Protein AF-A0A315XRA4-F1 (afdb_monomer_lite)

Radius of gyration: 15.5 Å; chains: 1; bounding box: 25×42×36 Å

Sequence (66 aa):
MSDFEELFPELTLETDDIIMELAIKKDYSQIRDLDKRKEEFIKDLHDFIDEFSQTPESREFMAFFD

Structure (mmCIF, N/CA/C/O backbone):
data_AF-A0A315XRA4-F1
#
_entry.id   AF-A0A315XRA4-F1
#
loop_
_atom_site.group_PDB
_atom_site.id
_atom_site.type_symbol
_atom_site.label_atom_id
_atom_site.label_alt_id
_atom_site.label_comp_id
_atom_site.label_asym_id
_atom_site.label_entity_id
_atom_site.label_seq_id
_atom_site.pdbx_PDB_ins_code
_atom_site.Cartn_x
_atom_site.Cartn_y
_atom_site.Cartn_z
_atom_site.occupancy
_atom_site.B_iso_or_equiv
_atom_site.auth_seq_id
_atom_site.auth_comp_id
_atom_site.auth_asym_id
_atom_site.auth_atom_id
_atom_site.pdbx_PDB_model_num
ATOM 1 N N . MET A 1 1 ? 15.431 29.904 6.070 1.00 45.44 1 MET A N 1
ATOM 2 C CA . MET A 1 1 ? 13.969 29.718 6.143 1.00 45.44 1 MET A CA 1
ATOM 3 C C . MET A 1 1 ? 13.781 28.390 6.842 1.00 45.44 1 MET A C 1
ATOM 5 O O . MET A 1 1 ? 14.598 27.513 6.620 1.00 45.44 1 MET A O 1
ATOM 9 N N . SER A 1 2 ? 12.885 28.316 7.821 1.00 47.66 2 SER A N 1
ATOM 10 C CA . SER A 1 2 ? 12.706 27.100 8.616 1.00 47.66 2 SER A CA 1
ATOM 11 C C . SER A 1 2 ? 12.023 26.066 7.734 1.00 47.66 2 SER A C 1
ATOM 13 O O . SER A 1 2 ? 10.798 26.086 7.645 1.00 47.66 2 SER A O 1
ATOM 15 N N . ASP A 1 3 ? 12.808 25.219 7.074 1.00 54.66 3 ASP A N 1
ATOM 16 C CA . ASP A 1 3 ? 12.315 24.012 6.422 1.00 54.66 3 ASP A CA 1
ATOM 17 C C . ASP A 1 3 ? 11.794 23.099 7.536 1.00 54.66 3 ASP A C 1
ATOM 19 O O . ASP A 1 3 ? 12.525 22.323 8.144 1.00 54.66 3 ASP A O 1
ATOM 23 N N . PHE A 1 4 ? 10.524 23.283 7.902 1.00 54.69 4 PHE A N 1
ATOM 24 C CA . PHE A 1 4 ? 9.758 22.218 8.525 1.00 54.69 4 PHE A CA 1
ATOM 25 C C . PHE A 1 4 ? 9.673 21.139 7.444 1.00 54.69 4 PHE A C 1
ATOM 27 O O . PHE A 1 4 ? 8.785 21.175 6.597 1.00 54.69 4 PHE A O 1
ATOM 34 N N . GLU A 1 5 ? 10.653 20.235 7.411 1.00 60.03 5 GLU A N 1
ATOM 35 C CA . GLU A 1 5 ? 10.442 18.917 6.832 1.00 60.03 5 GLU A CA 1
ATOM 36 C C . GLU A 1 5 ? 9.184 18.386 7.523 1.00 60.03 5 GLU A C 1
ATOM 38 O O . GLU A 1 5 ? 9.174 18.170 8.739 1.00 60.03 5 GLU A O 1
ATOM 43 N N . GLU A 1 6 ? 8.071 18.308 6.792 1.00 61.75 6 GLU A N 1
ATOM 44 C CA . GLU A 1 6 ? 6.904 17.572 7.254 1.00 61.75 6 GLU A CA 1
ATOM 45 C C . GLU A 1 6 ? 7.384 16.134 7.446 1.00 61.75 6 GLU A C 1
ATOM 47 O O . GLU A 1 6 ? 7.534 15.386 6.484 1.00 61.75 6 GLU A O 1
ATOM 52 N N . LEU A 1 7 ? 7.732 15.792 8.689 1.00 73.25 7 LEU A N 1
ATOM 53 C CA . LEU A 1 7 ? 8.153 14.453 9.070 1.00 73.25 7 LEU A CA 1
ATOM 54 C C . LEU A 1 7 ? 6.935 13.546 8.913 1.00 73.25 7 LEU A C 1
ATOM 56 O O . LEU A 1 7 ? 6.115 13.406 9.825 1.00 73.25 7 LEU A O 1
ATOM 60 N N . PHE A 1 8 ? 6.782 12.989 7.717 1.00 80.94 8 PHE A N 1
ATOM 61 C CA . PHE A 1 8 ? 5.795 11.962 7.457 1.00 80.94 8 PHE A CA 1
ATOM 62 C C . PHE A 1 8 ? 6.193 10.700 8.222 1.00 80.94 8 PHE A C 1
ATOM 64 O O . PHE A 1 8 ? 7.380 10.392 8.335 1.00 80.94 8 PHE A O 1
ATOM 71 N N . PRO A 1 9 ? 5.226 9.944 8.758 1.00 86.06 9 PRO A N 1
ATOM 72 C CA . PRO A 1 9 ? 5.500 8.598 9.217 1.00 86.06 9 PRO A CA 1
ATOM 73 C C . PRO A 1 9 ? 6.088 7.767 8.074 1.00 86.06 9 PRO A C 1
ATOM 75 O O . PRO A 1 9 ? 5.480 7.662 7.004 1.00 86.06 9 PRO A O 1
ATOM 78 N N . GLU A 1 10 ? 7.247 7.172 8.331 1.00 88.31 10 GLU A N 1
ATOM 79 C CA . GLU A 1 10 ? 7.942 6.283 7.407 1.00 88.31 10 GLU A CA 1
ATOM 80 C C . GLU A 1 10 ? 7.871 4.837 7.901 1.00 88.31 10 GLU A C 1
ATOM 82 O O . GLU A 1 10 ? 7.931 4.558 9.103 1.00 88.31 10 GLU A O 1
ATOM 87 N N . LEU A 1 11 ? 7.720 3.911 6.958 1.00 89.12 11 LEU A N 1
ATOM 88 C CA . LEU A 1 11 ? 7.705 2.476 7.195 1.00 89.12 11 LEU A CA 1
ATOM 89 C C . LEU A 1 11 ? 8.606 1.791 6.168 1.00 89.12 11 LEU A C 1
ATOM 91 O O . LEU A 1 11 ? 8.347 1.870 4.970 1.00 89.12 11 LEU A O 1
ATOM 95 N N . THR A 1 12 ? 9.604 1.058 6.650 1.00 93.00 12 THR A N 1
ATOM 96 C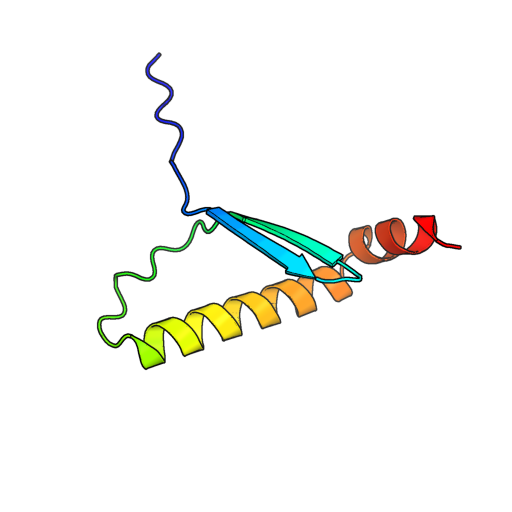 CA . THR A 1 12 ? 10.417 0.159 5.826 1.00 93.00 12 THR A CA 1
ATOM 97 C C . THR A 1 12 ? 9.971 -1.278 6.065 1.00 93.00 12 THR A C 1
ATOM 99 O O . THR A 1 12 ? 9.907 -1.730 7.211 1.00 93.00 12 THR A O 1
ATOM 102 N N . LEU A 1 13 ? 9.661 -1.995 4.988 1.00 91.81 13 LEU A N 1
ATOM 103 C CA . LEU A 1 13 ? 9.358 -3.423 4.996 1.00 91.81 13 LEU A CA 1
ATOM 104 C C . LEU A 1 13 ? 10.280 -4.134 4.012 1.00 91.81 13 LEU A C 1
ATOM 106 O O . LEU A 1 13 ? 10.354 -3.767 2.844 1.00 91.81 13 LEU A O 1
ATOM 110 N N . GLU A 1 14 ? 10.957 -5.169 4.488 1.00 95.00 14 GLU A N 1
ATOM 111 C CA . GLU A 1 14 ? 11.876 -5.984 3.699 1.00 95.00 14 GLU A CA 1
ATOM 112 C C . GLU A 1 14 ? 11.454 -7.452 3.779 1.00 95.00 14 GLU A C 1
ATOM 114 O O . GLU A 1 14 ? 11.083 -7.962 4.839 1.00 95.00 14 GLU A O 1
ATOM 119 N N . THR A 1 15 ? 11.482 -8.109 2.627 1.00 94.56 15 THR A N 1
ATOM 120 C CA . THR A 1 15 ? 11.255 -9.542 2.429 1.00 94.56 15 THR A CA 1
ATOM 121 C C . THR A 1 15 ? 12.422 -10.114 1.631 1.00 94.56 15 THR A C 1
ATOM 123 O O . THR A 1 15 ? 13.252 -9.356 1.134 1.00 94.56 15 THR A O 1
ATOM 126 N N . ASP A 1 16 ? 12.464 -11.435 1.457 1.00 96.69 16 ASP A N 1
ATOM 127 C CA . ASP A 1 16 ? 13.522 -12.087 0.672 1.00 96.69 16 ASP A CA 1
ATOM 128 C C . ASP A 1 16 ? 13.583 -11.587 -0.787 1.00 96.69 16 ASP A C 1
ATOM 130 O O . ASP A 1 16 ? 14.648 -11.615 -1.402 1.00 96.69 16 ASP A O 1
ATOM 134 N N . ASP A 1 17 ? 12.459 -11.101 -1.325 1.00 94.94 17 ASP A N 1
ATOM 135 C CA . ASP A 1 17 ? 12.325 -10.713 -2.731 1.00 94.94 17 ASP A CA 1
ATOM 136 C C . ASP A 1 17 ? 12.237 -9.189 -2.947 1.00 94.94 17 ASP A C 1
ATOM 138 O O . ASP A 1 17 ? 12.592 -8.692 -4.017 1.00 94.94 17 ASP A O 1
ATOM 142 N N . ILE A 1 18 ? 11.713 -8.435 -1.971 1.00 91.81 18 ILE A N 1
ATOM 143 C CA . ILE A 1 18 ? 11.333 -7.020 -2.136 1.00 91.81 18 ILE A CA 1
ATOM 144 C C . ILE A 1 18 ? 11.644 -6.214 -0.870 1.00 91.81 18 ILE A C 1
ATOM 146 O O . ILE A 1 18 ? 11.257 -6.610 0.232 1.00 91.81 18 ILE A O 1
ATOM 150 N N . ILE A 1 19 ? 12.246 -5.035 -1.058 1.00 94.81 19 ILE A N 1
ATOM 151 C CA . ILE A 1 19 ? 12.349 -3.961 -0.060 1.00 94.81 19 ILE A CA 1
ATOM 152 C C . ILE A 1 19 ? 11.416 -2.821 -0.475 1.00 94.81 19 ILE A C 1
ATOM 154 O O . ILE A 1 19 ? 11.420 -2.401 -1.633 1.00 94.81 19 ILE A O 1
ATOM 158 N N . MET A 1 20 ? 10.626 -2.313 0.468 1.00 91.69 20 MET A N 1
ATOM 159 C CA . MET A 1 20 ? 9.688 -1.216 0.267 1.00 91.69 20 MET A CA 1
ATOM 160 C C . MET A 1 20 ? 9.848 -0.162 1.365 1.00 91.69 20 MET A C 1
ATOM 162 O O . MET A 1 20 ? 9.766 -0.472 2.553 1.00 91.69 20 MET A O 1
ATOM 166 N N . GLU A 1 21 ? 10.017 1.092 0.954 1.00 92.88 21 GLU A N 1
ATOM 167 C CA . GLU A 1 21 ? 10.013 2.267 1.828 1.00 92.88 21 GLU A CA 1
ATOM 168 C C . GLU A 1 21 ? 8.752 3.093 1.540 1.00 92.88 21 GLU A C 1
ATOM 170 O O . GLU A 1 21 ? 8.523 3.532 0.412 1.00 92.88 21 GLU A O 1
ATOM 175 N N . LEU A 1 22 ? 7.903 3.270 2.554 1.00 90.69 22 LEU A N 1
ATOM 176 C CA . LEU A 1 22 ? 6.625 3.974 2.455 1.00 90.69 22 LEU A CA 1
ATOM 177 C C . LEU A 1 22 ? 6.631 5.222 3.334 1.00 90.69 22 LEU A C 1
ATOM 179 O O . LEU A 1 22 ? 6.835 5.120 4.540 1.00 90.69 22 LEU A O 1
ATOM 183 N N . ALA A 1 23 ? 6.304 6.375 2.750 1.00 91.75 23 ALA A N 1
ATOM 184 C CA . ALA A 1 23 ? 6.041 7.616 3.476 1.00 91.75 23 ALA A CA 1
ATOM 185 C C . ALA A 1 23 ? 4.548 7.966 3.402 1.00 91.75 23 ALA A C 1
ATOM 187 O O . ALA A 1 23 ? 3.969 8.080 2.318 1.00 91.75 23 ALA A O 1
ATOM 188 N N . ILE A 1 24 ? 3.908 8.144 4.558 1.00 90.44 24 ILE A N 1
ATOM 189 C CA . ILE A 1 24 ? 2.454 8.300 4.651 1.00 90.44 24 ILE A CA 1
ATOM 190 C C . ILE A 1 24 ? 2.066 9.758 4.878 1.00 90.44 24 ILE A C 1
ATOM 192 O O . ILE A 1 24 ? 2.308 10.330 5.935 1.00 90.44 24 ILE A O 1
ATOM 196 N N . LYS A 1 25 ? 1.371 10.345 3.900 1.00 91.31 25 LYS A N 1
ATOM 197 C CA . LYS A 1 25 ? 0.878 11.732 3.985 1.00 91.31 25 LYS A CA 1
ATOM 198 C C . LYS A 1 25 ? -0.476 11.870 4.687 1.00 91.31 25 LYS A C 1
ATOM 200 O O . LYS A 1 25 ? -0.810 12.944 5.178 1.00 91.31 25 LYS A O 1
ATOM 205 N N . LYS A 1 26 ? -1.288 10.808 4.698 1.00 91.50 26 LYS A N 1
ATOM 206 C CA . LYS A 1 26 ? -2.655 10.823 5.245 1.00 91.50 26 LYS A CA 1
ATOM 207 C C . LYS A 1 26 ? -2.628 10.742 6.775 1.00 91.50 26 LYS A C 1
ATOM 209 O O . LYS A 1 26 ? -2.020 9.837 7.341 1.00 91.50 26 LYS A O 1
ATOM 214 N N . ASP A 1 27 ? -3.343 11.648 7.444 1.00 91.50 27 ASP A N 1
ATOM 215 C CA . ASP A 1 27 ? -3.553 11.581 8.895 1.00 91.50 27 ASP A CA 1
ATOM 216 C C . ASP A 1 27 ? -4.666 10.579 9.249 1.00 91.50 27 ASP A C 1
ATOM 218 O O . ASP A 1 27 ? -5.860 10.883 9.208 1.00 91.50 27 ASP A O 1
ATOM 222 N N . TYR A 1 28 ? -4.265 9.373 9.647 1.00 92.81 28 TYR A N 1
ATOM 223 C CA . TYR A 1 28 ? -5.180 8.323 10.096 1.00 92.81 28 TYR A CA 1
ATOM 224 C C . TYR A 1 28 ? -5.665 8.489 11.547 1.00 92.81 28 TYR A C 1
ATOM 226 O O . TYR A 1 28 ? -6.533 7.732 11.996 1.00 92.81 28 TYR A O 1
ATOM 234 N N . SER A 1 29 ? -5.133 9.454 12.308 1.00 91.12 29 SER A N 1
ATOM 235 C CA . SER A 1 29 ? -5.483 9.638 13.725 1.00 91.12 29 SER A CA 1
ATOM 236 C C . SER A 1 29 ? -6.955 10.017 13.938 1.00 91.12 29 SER A C 1
ATOM 238 O O . SER A 1 29 ? -7.515 9.737 15.001 1.00 91.12 29 SER A O 1
ATOM 240 N N . GLN A 1 30 ? -7.610 10.552 12.900 1.00 92.25 30 GLN A N 1
ATOM 241 C CA . GLN A 1 30 ? -9.041 10.869 12.884 1.00 92.25 30 GLN A CA 1
ATOM 242 C C . GLN A 1 30 ? -9.928 9.625 13.080 1.00 92.25 30 GLN A C 1
ATOM 244 O O . GLN A 1 30 ? -11.033 9.720 13.622 1.00 92.25 30 GLN A O 1
ATOM 249 N N . ILE A 1 3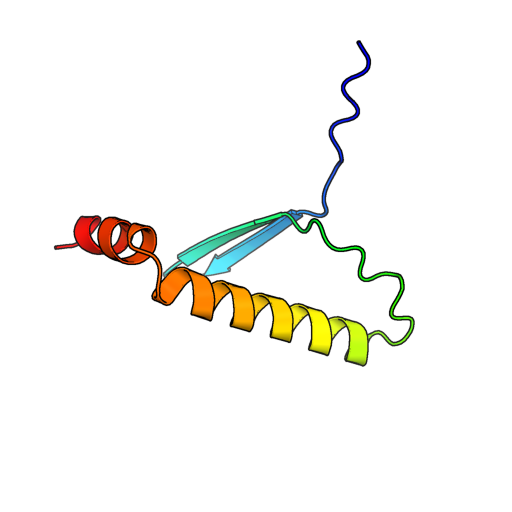1 ? -9.440 8.438 12.700 1.00 95.81 31 ILE A N 1
ATOM 250 C CA . ILE A 1 31 ? -10.120 7.162 12.936 1.00 95.81 31 ILE A CA 1
ATOM 251 C C . ILE A 1 31 ? -9.700 6.654 14.319 1.00 95.81 31 ILE A C 1
ATOM 253 O O . ILE A 1 31 ? -8.569 6.208 14.520 1.00 95.81 31 ILE A O 1
ATOM 257 N N . ARG A 1 32 ? -10.603 6.761 15.302 1.00 95.06 32 ARG A N 1
ATOM 258 C CA . ARG A 1 32 ? -10.322 6.410 16.711 1.00 95.06 32 ARG A CA 1
ATOM 259 C C . ARG A 1 32 ? -10.164 4.911 16.951 1.00 95.06 32 ARG A C 1
ATOM 261 O O . ARG A 1 32 ? -9.402 4.517 17.826 1.00 95.06 32 ARG A O 1
ATOM 268 N N . ASP A 1 33 ? -10.919 4.111 16.211 1.00 97.69 33 ASP A N 1
ATOM 269 C CA . ASP A 1 33 ? -10.886 2.656 16.293 1.00 97.69 33 ASP A CA 1
ATOM 270 C C . ASP A 1 33 ? -9.670 2.122 15.525 1.00 97.69 33 ASP A C 1
ATOM 272 O O . ASP A 1 33 ? -9.481 2.453 14.354 1.00 97.69 33 ASP A O 1
ATOM 276 N N . LEU A 1 34 ? -8.820 1.351 16.204 1.00 95.38 34 LEU A N 1
ATOM 277 C CA . LEU A 1 34 ? -7.554 0.884 15.640 1.00 95.38 34 LEU A CA 1
ATOM 278 C C . LEU A 1 34 ? -7.761 -0.115 14.498 1.00 95.38 34 LEU A C 1
ATOM 280 O O . LEU A 1 34 ? -7.036 -0.048 13.506 1.00 95.38 34 LEU A O 1
ATOM 284 N N . ASP A 1 35 ? -8.747 -1.002 14.617 1.00 97.62 35 ASP A N 1
ATOM 285 C CA . ASP A 1 35 ? -9.014 -2.019 13.602 1.00 97.62 35 ASP A CA 1
ATOM 286 C C . ASP A 1 35 ? -9.544 -1.357 12.329 1.00 97.62 35 ASP A C 1
ATOM 288 O O . ASP A 1 35 ? -9.003 -1.583 11.249 1.00 97.62 35 ASP A O 1
ATOM 292 N N . LYS A 1 36 ? -10.479 -0.408 12.454 1.00 97.62 36 LYS A N 1
ATOM 293 C CA . LYS A 1 36 ? -10.950 0.398 11.314 1.00 97.62 36 LYS A CA 1
ATOM 294 C C . LYS A 1 36 ? -9.853 1.252 10.694 1.00 97.62 36 LYS A C 1
ATOM 296 O O . LYS A 1 36 ? -9.827 1.449 9.483 1.00 97.62 36 LYS A O 1
ATOM 301 N N . ARG A 1 37 ? -8.944 1.787 11.514 1.00 96.88 37 ARG A N 1
ATOM 302 C CA . ARG A 1 37 ? -7.794 2.552 11.018 1.00 96.88 37 ARG A CA 1
ATOM 303 C C . ARG A 1 37 ? -6.895 1.674 10.152 1.00 96.88 37 ARG A C 1
ATOM 305 O O . ARG A 1 37 ? -6.432 2.116 9.105 1.00 96.88 37 ARG A O 1
ATOM 312 N N . LYS A 1 38 ? -6.659 0.438 10.595 1.00 95.75 38 LYS A N 1
ATOM 313 C CA . LYS A 1 38 ? -5.890 -0.552 9.847 1.00 95.75 38 LYS A CA 1
ATOM 314 C C . LYS A 1 38 ? -6.608 -0.954 8.558 1.00 95.75 38 LYS A C 1
ATOM 316 O O . LYS A 1 38 ? -5.955 -1.016 7.526 1.00 95.75 38 LYS A O 1
ATOM 321 N N . GLU A 1 39 ? -7.917 -1.189 8.600 1.00 97.50 39 GLU A N 1
ATOM 322 C CA . GLU A 1 39 ? -8.722 -1.489 7.406 1.00 97.50 39 GLU A CA 1
ATOM 323 C C . GLU A 1 39 ? -8.604 -0.386 6.345 1.00 97.50 39 GLU A C 1
ATOM 325 O O . GLU A 1 39 ? -8.326 -0.686 5.186 1.00 97.50 39 GLU A O 1
ATOM 330 N N . GLU A 1 40 ? -8.738 0.882 6.745 1.00 96.94 40 GLU A N 1
ATOM 331 C CA . GLU A 1 40 ? -8.600 2.026 5.835 1.00 96.94 40 GLU A CA 1
ATOM 332 C C . GLU A 1 40 ? -7.183 2.126 5.250 1.00 96.94 40 GLU A C 1
ATOM 334 O O . GLU A 1 40 ? -7.032 2.292 4.045 1.00 96.94 40 GLU A O 1
ATOM 339 N N . PHE A 1 41 ? -6.142 1.965 6.075 1.00 95.06 41 PHE A N 1
ATOM 340 C CA . PHE A 1 41 ? -4.754 1.976 5.599 1.00 95.06 41 PHE A CA 1
ATOM 341 C C . PHE A 1 41 ? -4.482 0.874 4.565 1.00 95.06 41 PHE A C 1
ATOM 343 O O . PHE A 1 41 ? -3.856 1.126 3.539 1.00 95.06 41 PHE A O 1
ATOM 350 N N . ILE A 1 42 ? -4.971 -0.347 4.808 1.00 96.00 42 ILE A N 1
ATOM 351 C CA . ILE A 1 42 ? -4.819 -1.463 3.864 1.00 96.00 42 ILE A CA 1
ATOM 352 C C . ILE A 1 42 ? -5.585 -1.198 2.566 1.00 96.00 42 ILE A C 1
ATOM 354 O O . ILE A 1 42 ? -5.097 -1.539 1.491 1.00 96.00 42 ILE A O 1
ATOM 358 N N . LYS A 1 43 ? -6.765 -0.580 2.646 1.00 96.81 43 LYS A N 1
ATOM 359 C CA . LYS A 1 43 ? -7.515 -0.180 1.456 1.00 96.81 43 LYS A CA 1
ATOM 360 C C . LYS A 1 43 ? -6.729 0.833 0.619 1.00 96.81 43 LYS A C 1
ATOM 362 O O . LYS A 1 43 ? -6.578 0.614 -0.575 1.00 96.81 43 LYS A O 1
ATOM 367 N N . ASP A 1 44 ? -6.177 1.871 1.244 1.00 95.38 44 ASP A N 1
ATOM 368 C CA . ASP A 1 44 ? -5.374 2.876 0.538 1.00 95.38 44 ASP A CA 1
ATOM 369 C C . ASP A 1 44 ? -4.117 2.257 -0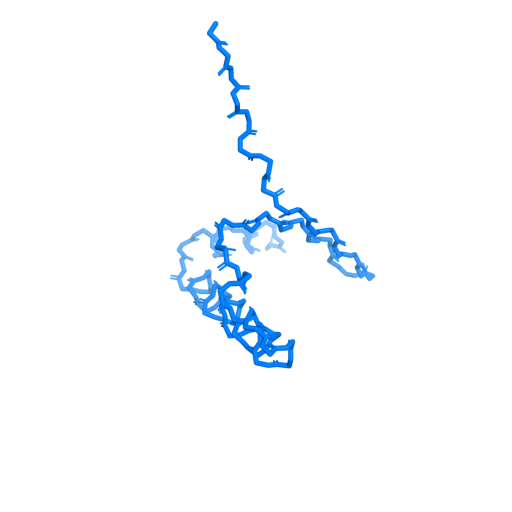.110 1.00 95.38 44 ASP A C 1
ATOM 371 O O . ASP A 1 44 ? -3.715 2.671 -1.195 1.00 95.38 44 ASP A O 1
ATOM 375 N N . LEU A 1 45 ? -3.511 1.234 0.511 1.00 94.19 45 LEU A N 1
ATOM 376 C CA . LEU A 1 45 ? -2.411 0.479 -0.104 1.00 94.19 45 LEU A CA 1
ATOM 377 C C . LEU A 1 45 ? -2.854 -0.319 -1.337 1.00 94.19 45 LEU A C 1
ATOM 379 O O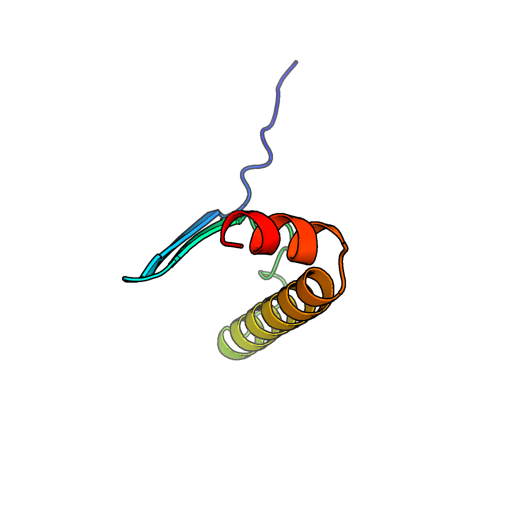 . LEU A 1 45 ? -2.122 -0.348 -2.323 1.00 94.19 45 LEU A O 1
ATOM 383 N N . HIS A 1 46 ? -4.023 -0.965 -1.301 1.00 96.25 46 HIS A N 1
ATOM 384 C CA . HIS A 1 46 ? -4.556 -1.647 -2.484 1.00 96.25 46 HIS A CA 1
ATOM 385 C C . HIS A 1 46 ? -4.858 -0.657 -3.608 1.00 96.25 46 HIS A C 1
ATOM 387 O O . HIS A 1 46 ? -4.426 -0.889 -4.732 1.00 96.25 46 HIS A O 1
ATOM 393 N N . ASP A 1 47 ? -5.515 0.462 -3.292 1.00 95.75 47 ASP A N 1
ATOM 394 C CA . ASP A 1 47 ? -5.830 1.508 -4.268 1.00 95.75 47 ASP A CA 1
ATOM 395 C C . ASP A 1 47 ? -4.537 2.047 -4.923 1.00 95.75 47 ASP A C 1
ATOM 397 O O . ASP A 1 47 ? -4.484 2.229 -6.139 1.00 95.75 47 ASP A O 1
ATOM 401 N N . PHE A 1 48 ? -3.461 2.217 -4.143 1.00 93.31 48 PHE A N 1
ATOM 402 C CA . PHE A 1 48 ? -2.142 2.607 -4.656 1.00 93.31 48 PHE A CA 1
ATOM 403 C C . PHE A 1 48 ? -1.520 1.556 -5.589 1.00 93.31 48 PHE A C 1
ATOM 405 O O . PHE A 1 48 ? -0.988 1.908 -6.641 1.00 93.31 48 PHE A O 1
ATOM 412 N N . ILE A 1 49 ? -1.561 0.271 -5.220 1.00 93.00 49 ILE A N 1
ATOM 413 C CA . ILE A 1 49 ? -1.034 -0.821 -6.059 1.00 93.00 49 ILE A CA 1
ATOM 414 C C . ILE A 1 49 ? -1.822 -0.914 -7.369 1.00 93.00 49 ILE A C 1
ATOM 416 O O . ILE A 1 49 ? -1.224 -1.080 -8.434 1.00 93.00 49 ILE A O 1
ATOM 420 N N . ASP A 1 50 ? -3.146 -0.778 -7.299 1.00 95.31 50 ASP A N 1
ATOM 421 C CA . ASP A 1 50 ? -4.021 -0.798 -8.467 1.00 95.31 50 ASP A CA 1
ATOM 422 C C . ASP A 1 50 ? -3.711 0.375 -9.403 1.00 95.31 50 ASP A C 1
ATOM 424 O O . ASP A 1 50 ? -3.580 0.162 -10.611 1.00 95.31 50 ASP A O 1
ATOM 428 N N . GLU A 1 51 ? -3.524 1.585 -8.864 1.00 94.06 51 GLU A N 1
ATOM 429 C CA . GLU A 1 51 ? -3.087 2.751 -9.637 1.00 94.06 51 GLU A CA 1
ATOM 430 C C . GLU A 1 51 ? -1.720 2.498 -10.278 1.00 94.06 51 GLU A C 1
ATOM 432 O O . GLU A 1 51 ? -1.600 2.594 -11.499 1.00 94.06 51 GLU A O 1
ATOM 437 N N . PHE A 1 52 ? -0.717 2.084 -9.495 1.00 91.81 52 PHE A N 1
ATOM 438 C CA . PHE A 1 52 ? 0.618 1.759 -9.999 1.00 91.81 52 PHE A CA 1
ATOM 439 C C . PHE A 1 52 ? 0.557 0.744 -11.145 1.00 91.81 52 PHE A C 1
ATOM 441 O O . PHE A 1 52 ? 1.146 0.973 -12.194 1.00 91.81 52 PHE A O 1
ATOM 448 N N . SER A 1 53 ? -0.216 -0.337 -11.013 1.00 92.25 53 SER A N 1
ATOM 449 C CA . SER A 1 53 ? -0.323 -1.379 -12.048 1.00 92.25 53 SER A CA 1
ATOM 450 C C . SER A 1 53 ? -0.834 -0.875 -13.406 1.00 92.25 53 SER A C 1
ATOM 452 O O . SER A 1 53 ? -0.632 -1.528 -14.432 1.00 92.25 53 SER A O 1
ATOM 454 N N . GLN A 1 54 ? -1.502 0.280 -13.423 1.00 93.69 54 GLN A N 1
ATOM 455 C CA . GLN A 1 54 ? -2.081 0.889 -14.616 1.00 93.69 54 GLN A CA 1
ATOM 456 C C . GLN A 1 54 ? -1.200 2.000 -15.201 1.00 93.69 54 GLN A C 1
ATOM 458 O O . GLN A 1 54 ? -1.475 2.470 -16.309 1.00 93.69 54 GLN A O 1
ATOM 463 N N . THR A 1 55 ? -0.149 2.428 -14.496 1.00 94.31 55 THR A N 1
ATOM 464 C CA . THR A 1 55 ? 0.719 3.515 -14.954 1.00 94.31 55 THR A CA 1
ATOM 465 C C . THR A 1 55 ? 1.782 3.019 -15.943 1.00 94.31 55 THR A C 1
ATOM 467 O O . THR A 1 55 ? 2.271 1.892 -15.824 1.00 94.31 55 THR A O 1
ATOM 470 N N . PRO A 1 56 ? 2.186 3.838 -16.933 1.00 92.44 56 PRO A N 1
ATOM 471 C CA . PRO A 1 56 ? 3.336 3.536 -17.789 1.00 92.44 56 PRO A CA 1
ATOM 472 C C . PRO A 1 56 ? 4.620 3.252 -16.999 1.00 92.44 56 PRO A C 1
ATOM 474 O O . PRO A 1 56 ? 5.399 2.384 -17.386 1.00 92.44 56 PRO A O 1
ATOM 477 N N . GLU A 1 57 ? 4.803 3.934 -15.872 1.00 90.88 57 GLU A N 1
ATOM 478 C CA . GLU A 1 57 ? 5.949 3.814 -14.979 1.00 90.88 57 GLU A CA 1
ATOM 479 C C . GLU A 1 57 ? 6.097 2.393 -14.427 1.00 90.88 57 GLU A C 1
ATOM 481 O O . GLU A 1 57 ? 7.216 1.892 -14.342 1.00 90.88 57 GLU A O 1
ATOM 486 N N . SER A 1 58 ? 4.996 1.700 -14.101 1.00 91.50 58 SER A N 1
ATOM 487 C CA . SER A 1 58 ? 5.084 0.301 -13.653 1.00 91.50 58 SER A CA 1
ATOM 488 C C . SER A 1 58 ? 5.591 -0.622 -14.754 1.00 91.50 58 SER A C 1
ATOM 490 O O . SER A 1 58 ? 6.399 -1.517 -14.500 1.00 91.50 58 SER A O 1
ATOM 492 N N . ARG A 1 59 ? 5.180 -0.372 -16.000 1.00 91.56 59 ARG A N 1
ATOM 493 C CA . ARG A 1 59 ? 5.663 -1.123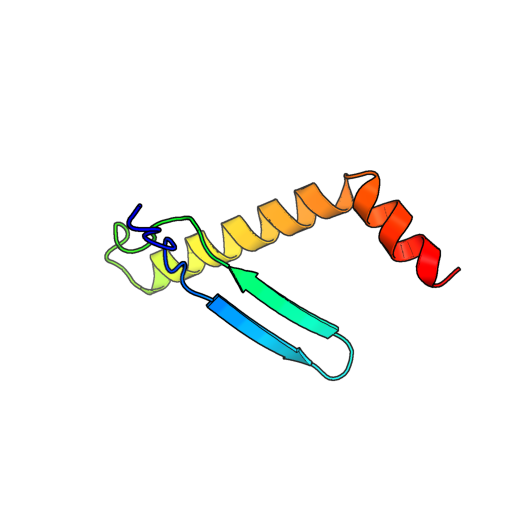 -17.157 1.00 91.56 59 ARG A CA 1
ATOM 494 C C . ARG A 1 59 ? 7.137 -0.843 -17.432 1.00 91.56 59 ARG A C 1
ATOM 496 O O . ARG A 1 59 ? 7.882 -1.781 -17.699 1.00 91.56 59 ARG A O 1
ATOM 503 N N . GLU A 1 60 ? 7.553 0.419 -17.375 1.00 93.50 60 GLU A N 1
ATOM 504 C CA . GLU A 1 60 ? 8.958 0.811 -17.525 1.00 93.50 60 GLU A CA 1
ATOM 505 C C . GLU A 1 60 ? 9.828 0.200 -16.424 1.00 93.50 60 GLU A C 1
ATOM 507 O O . GLU A 1 60 ? 10.914 -0.303 -16.702 1.00 93.50 60 GLU A O 1
ATOM 512 N N . PHE A 1 61 ? 9.322 0.171 -15.191 1.00 91.75 61 PHE A N 1
ATOM 513 C CA . PHE A 1 61 ? 10.006 -0.448 -14.064 1.00 91.75 61 PHE A CA 1
ATOM 514 C C . PHE A 1 61 ? 10.203 -1.956 -14.272 1.00 91.75 61 PHE A C 1
ATOM 516 O O . PHE A 1 61 ? 11.300 -2.468 -14.058 1.00 91.75 61 PHE A O 1
ATOM 523 N N . MET A 1 62 ? 9.182 -2.669 -14.760 1.00 92.94 62 MET A N 1
ATOM 524 C CA . MET A 1 62 ? 9.298 -4.101 -15.068 1.00 92.94 62 MET A CA 1
ATOM 525 C C . MET A 1 62 ? 10.233 -4.391 -16.251 1.00 92.94 62 MET A C 1
ATOM 527 O O . MET A 1 62 ? 10.886 -5.432 -16.259 1.00 92.94 62 MET A O 1
ATOM 531 N N . ALA A 1 63 ? 10.357 -3.472 -17.214 1.00 92.69 63 ALA A N 1
ATOM 532 C CA . ALA A 1 63 ? 11.245 -3.633 -18.368 1.00 92.69 63 ALA A CA 1
ATOM 533 C C . ALA A 1 63 ? 12.741 -3.687 -18.000 1.00 92.69 63 ALA A C 1
ATOM 535 O O . ALA A 1 63 ? 13.558 -4.088 -18.821 1.00 92.69 63 ALA A O 1
ATOM 536 N N . PHE A 1 64 ? 13.117 -3.312 -16.774 1.00 92.19 64 PHE A N 1
ATOM 537 C CA . PHE A 1 64 ? 14.480 -3.499 -16.272 1.00 92.19 64 PHE A CA 1
ATOM 538 C C . PHE A 1 64 ? 14.911 -4.977 -16.231 1.00 92.19 64 PHE A C 1
ATOM 540 O O . PHE A 1 64 ? 16.103 -5.269 -16.313 1.00 92.19 64 PHE A O 1
ATOM 547 N N . PHE A 1 65 ? 13.954 -5.898 -16.085 1.00 88.94 65 PHE A N 1
ATOM 548 C CA . PHE A 1 65 ? 14.204 -7.333 -15.935 1.00 88.94 65 PHE A CA 1
ATOM 549 C C . PHE A 1 65 ? 14.024 -8.140 -17.233 1.00 88.94 65 PHE A C 1
ATOM 551 O O . PHE A 1 65 ? 14.150 -9.365 -17.187 1.00 88.94 65 PHE A O 1
ATOM 558 N N . ASP A 1 66 ? 13.699 -7.473 -18.345 1.00 77.06 66 ASP A N 1
ATOM 559 C CA . ASP A 1 66 ? 13.478 -8.079 -19.671 1.00 77.06 66 ASP A CA 1
ATOM 560 C C . ASP A 1 66 ? 14.800 -8.430 -20.392 1.00 77.06 66 ASP A C 1
ATOM 562 O O . ASP A 1 66 ? 15.812 -7.710 -20.20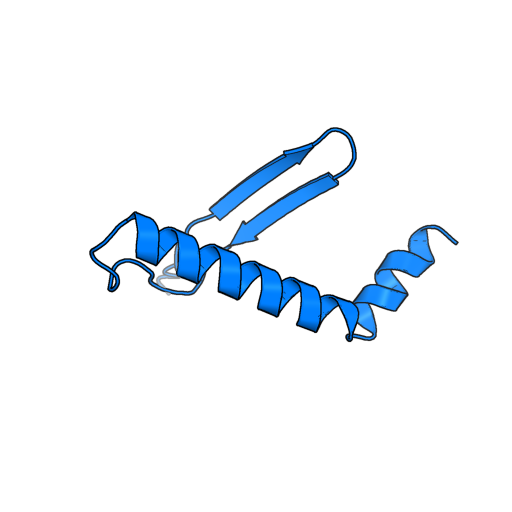4 1.00 77.06 66 ASP A O 1
#

Secondary structure (DSSP, 8-state):
---------EEEEE-SS-EEEEE--S-GGG--SHHHHHHHHHHHHHHHHHHHHHSHHHHHHHGGG-

Foldseek 3Di:
DPPPPVQFDWDWDDDPVDTDIDGDPDDLVVPVDPVVSVVVVVVVVVVVVVVLVPDVVVVVVVVVVD

pLDDT: mean 89.11, std 11.99, range [45.44, 97.69]

Organism: NCBI:txid190975